Protein AF-A0A3D5H902-F1 (afdb_monomer)

Foldseek 3Di:
DEEEAEEAAPQFDDPRLLVVLVVQVVCVVPYHYAYEYAPDPDDPVPDPDDDRGDDDDPSRDDDYHHQDHNPDPVSVVVVVVVVVVD

Structure (mmCIF, N/CA/C/O backbone):
data_AF-A0A3D5H902-F1
#
_entry.id   AF-A0A3D5H902-F1
#
loop_
_atom_site.group_PDB
_atom_site.id
_atom_site.type_symbol
_atom_site.label_atom_id
_atom_site.label_alt_id
_atom_site.label_comp_id
_atom_site.label_asym_id
_atom_site.label_entity_id
_atom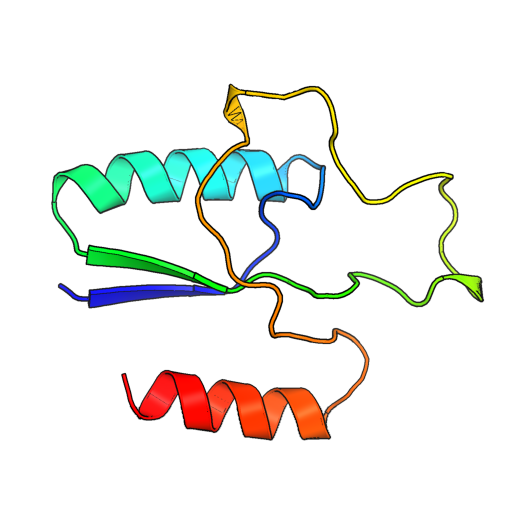_site.label_seq_id
_atom_site.pdbx_PDB_ins_code
_atom_site.Cartn_x
_atom_site.Cartn_y
_atom_site.Cartn_z
_atom_site.occupancy
_atom_site.B_iso_or_equiv
_atom_site.auth_seq_id
_atom_site.auth_comp_id
_atom_site.auth_asym_id
_atom_site.auth_atom_id
_atom_site.pdbx_PDB_model_num
ATOM 1 N N . MET A 1 1 ? -12.860 3.527 14.777 1.00 94.31 1 MET A N 1
ATOM 2 C CA . MET A 1 1 ? -13.234 2.939 13.470 1.00 94.31 1 MET A CA 1
ATOM 3 C C . MET A 1 1 ? -12.085 2.072 12.979 1.00 94.31 1 MET A C 1
ATOM 5 O O . MET A 1 1 ? -10.950 2.344 13.365 1.00 94.31 1 MET A O 1
ATOM 9 N N . ASN A 1 2 ? -12.381 1.066 12.157 1.00 95.81 2 ASN A N 1
ATOM 10 C CA . ASN A 1 2 ? -11.375 0.280 11.443 1.00 95.81 2 ASN A CA 1
ATOM 11 C C . ASN A 1 2 ? -11.241 0.850 10.029 1.00 95.81 2 ASN A C 1
ATOM 13 O O . ASN A 1 2 ? -12.241 0.968 9.323 1.00 95.81 2 ASN A O 1
ATOM 17 N N . ILE A 1 3 ? -10.030 1.249 9.646 1.00 97.44 3 ILE A N 1
ATOM 18 C CA . ILE A 1 3 ? -9.744 1.899 8.365 1.00 97.44 3 ILE A CA 1
ATOM 19 C C . ILE A 1 3 ? -8.690 1.077 7.629 1.00 97.44 3 ILE A C 1
ATOM 21 O O . ILE A 1 3 ? -7.612 0.809 8.157 1.00 97.44 3 ILE A O 1
ATOM 25 N N . ILE A 1 4 ? -8.987 0.712 6.385 1.00 97.31 4 ILE A N 1
ATOM 26 C CA . ILE A 1 4 ? -8.023 0.082 5.485 1.00 97.31 4 ILE A CA 1
ATOM 27 C C . ILE A 1 4 ? -7.691 1.085 4.387 1.00 97.31 4 ILE A C 1
ATOM 29 O O . ILE A 1 4 ? -8.542 1.440 3.574 1.00 97.31 4 ILE A O 1
ATOM 33 N N . MET A 1 5 ? -6.444 1.545 4.372 1.00 97.38 5 MET A N 1
ATOM 34 C CA . MET A 1 5 ? -5.904 2.387 3.313 1.00 97.38 5 MET A CA 1
ATOM 35 C C . MET A 1 5 ? -5.331 1.494 2.215 1.00 97.38 5 MET A C 1
ATOM 37 O O . MET A 1 5 ? -4.479 0.648 2.488 1.00 97.38 5 MET A O 1
ATOM 41 N N . VAL A 1 6 ? -5.771 1.696 0.974 1.00 96.50 6 VAL A N 1
ATOM 42 C CA . VAL A 1 6 ? -5.215 1.014 -0.201 1.00 96.50 6 VAL A CA 1
ATOM 43 C C . VAL A 1 6 ? -4.468 2.041 -1.041 1.00 96.50 6 VAL A C 1
ATOM 45 O O . VAL A 1 6 ? -5.075 2.965 -1.575 1.00 96.50 6 VAL A O 1
ATOM 48 N N . GLY A 1 7 ? -3.148 1.903 -1.144 1.00 94.81 7 GLY A N 1
ATOM 49 C CA . GLY A 1 7 ? -2.328 2.856 -1.888 1.00 94.81 7 GLY A CA 1
ATOM 50 C C . GLY A 1 7 ? -0.833 2.641 -1.703 1.00 94.81 7 GLY A C 1
ATOM 51 O O . GLY A 1 7 ? -0.397 1.790 -0.930 1.00 94.81 7 GLY A O 1
ATOM 52 N N . THR A 1 8 ? -0.032 3.422 -2.430 1.00 94.50 8 THR A N 1
ATOM 53 C CA . THR A 1 8 ? 1.430 3.325 -2.372 1.00 94.50 8 THR A CA 1
ATOM 54 C C . THR A 1 8 ? 1.922 3.657 -0.969 1.00 94.50 8 THR A C 1
ATOM 56 O O . THR A 1 8 ? 1.584 4.703 -0.421 1.00 94.50 8 THR A O 1
ATOM 59 N N . ALA A 1 9 ? 2.728 2.772 -0.397 1.00 94.94 9 ALA A N 1
ATOM 60 C CA . ALA A 1 9 ? 3.363 2.931 0.906 1.00 94.94 9 ALA A CA 1
ATOM 61 C C . ALA A 1 9 ? 4.676 2.144 0.958 1.00 94.94 9 ALA A C 1
ATOM 63 O O . ALA A 1 9 ? 4.921 1.293 0.094 1.00 94.94 9 ALA A O 1
ATOM 64 N N . PHE A 1 10 ? 5.485 2.403 1.991 1.00 91.69 10 PHE A N 1
ATOM 65 C CA . PHE A 1 10 ? 6.743 1.698 2.242 1.00 91.69 10 PHE A CA 1
ATOM 66 C C . PHE A 1 10 ? 6.570 0.174 2.092 1.00 91.69 10 PHE A C 1
ATOM 68 O O . PHE A 1 10 ? 5.596 -0.361 2.620 1.00 91.69 10 PHE A O 1
ATOM 75 N N . PRO A 1 11 ? 7.470 -0.537 1.386 1.00 90.31 11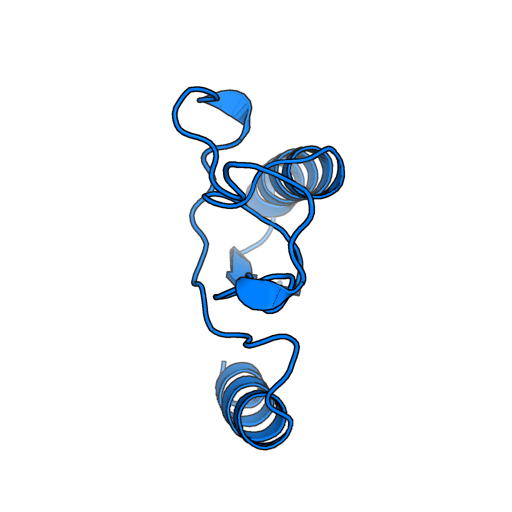 PRO A N 1
ATOM 76 C CA . PRO A 1 11 ? 8.782 -0.086 0.917 1.00 90.31 11 PRO A CA 1
ATOM 77 C C . PRO A 1 11 ? 8.765 0.729 -0.378 1.00 90.31 11 PRO A C 1
ATOM 79 O O . PRO A 1 11 ? 9.825 1.152 -0.815 1.00 90.31 11 PRO A O 1
ATOM 82 N N . LEU A 1 12 ? 7.617 0.970 -1.012 1.00 89.69 12 LEU A N 1
ATOM 83 C CA . LEU A 1 12 ? 7.569 1.763 -2.241 1.00 89.69 12 LEU A CA 1
ATOM 84 C C . LEU A 1 12 ? 7.861 3.242 -1.958 1.00 89.69 12 LEU A C 1
ATOM 86 O O . LEU A 1 12 ? 7.360 3.804 -0.983 1.00 89.69 12 LEU A O 1
ATOM 90 N N . ARG A 1 13 ? 8.655 3.870 -2.830 1.00 85.12 13 ARG A N 1
ATOM 91 C CA . ARG A 1 13 ? 9.041 5.286 -2.722 1.00 85.12 13 ARG A CA 1
ATOM 92 C C . ARG A 1 13 ? 8.112 6.222 -3.501 1.00 85.12 13 ARG A C 1
ATOM 94 O O . ARG A 1 13 ? 7.359 5.786 -4.371 1.00 85.12 13 ARG A O 1
ATOM 101 N N . GLY A 1 14 ? 8.226 7.522 -3.225 1.00 86.50 14 GLY A N 1
ATOM 102 C CA . GLY A 1 14 ? 7.546 8.602 -3.951 1.00 86.50 14 GLY A CA 1
ATOM 103 C C . GLY A 1 14 ? 6.648 9.470 -3.065 1.00 86.50 14 GLY A C 1
ATOM 104 O O . GLY A 1 14 ? 6.365 9.126 -1.919 1.00 86.50 14 GLY A O 1
ATOM 105 N N . GLY A 1 15 ? 6.175 10.598 -3.608 1.00 89.88 15 GLY A N 1
ATOM 106 C CA . GLY A 1 15 ? 5.359 11.567 -2.861 1.00 89.88 15 GLY A CA 1
ATOM 107 C C . GLY A 1 15 ? 4.068 10.969 -2.293 1.00 89.88 15 GLY A C 1
ATOM 108 O O . GLY A 1 15 ? 3.725 11.226 -1.146 1.00 89.88 15 GLY A O 1
ATOM 109 N N . ILE A 1 16 ? 3.402 10.081 -3.038 1.00 92.88 16 ILE A N 1
ATOM 110 C CA . ILE A 1 16 ? 2.183 9.399 -2.568 1.00 92.88 16 ILE A CA 1
ATOM 111 C C . ILE A 1 16 ? 2.473 8.526 -1.339 1.00 92.88 16 ILE A C 1
ATOM 113 O O . ILE A 1 16 ? 1.709 8.554 -0.377 1.00 92.88 16 ILE A O 1
ATOM 117 N N . ALA A 1 17 ? 3.595 7.797 -1.335 1.00 92.62 17 ALA A N 1
ATOM 118 C CA . ALA A 1 17 ? 4.007 7.009 -0.174 1.00 92.62 17 ALA A CA 1
ATOM 119 C C . ALA A 1 17 ? 4.252 7.896 1.053 1.00 92.62 17 ALA A C 1
ATOM 121 O O . ALA A 1 17 ? 3.912 7.507 2.169 1.00 92.62 17 ALA A O 1
ATOM 122 N N . HIS A 1 18 ? 4.779 9.105 0.837 1.00 92.38 18 HIS A N 1
ATOM 123 C CA . HIS A 1 18 ? 4.967 10.098 1.889 1.00 92.38 18 HIS A CA 1
ATOM 124 C C . HIS A 1 18 ? 3.644 10.582 2.476 1.00 92.38 18 HIS A C 1
ATOM 126 O O . HIS A 1 18 ? 3.443 10.497 3.687 1.00 92.38 18 HIS A O 1
ATOM 132 N N . TYR A 1 19 ? 2.712 11.023 1.632 1.00 94.81 19 TYR A N 1
ATOM 133 C CA . TYR A 1 19 ? 1.406 11.483 2.100 1.00 94.81 19 TYR A CA 1
ATOM 134 C C . TYR A 1 19 ? 0.613 10.372 2.793 1.00 94.81 19 TYR A C 1
ATOM 136 O O . TYR A 1 19 ? 0.028 10.612 3.847 1.00 94.81 19 TYR A O 1
ATOM 144 N N . ASN A 1 20 ? 0.656 9.143 2.273 1.00 96.12 20 ASN A N 1
ATOM 145 C CA . ASN A 1 20 ? -0.001 8.003 2.912 1.00 96.12 20 ASN A CA 1
ATOM 146 C C . ASN A 1 20 ? 0.616 7.657 4.271 1.00 96.12 20 ASN A C 1
ATOM 148 O O . ASN A 1 20 ? -0.120 7.308 5.191 1.00 96.12 20 ASN A O 1
ATOM 152 N N . ALA A 1 21 ? 1.937 7.784 4.430 1.00 95.44 21 ALA A N 1
ATOM 153 C CA . ALA A 1 21 ? 2.590 7.584 5.721 1.00 95.44 21 ALA A CA 1
ATOM 154 C C . ALA A 1 21 ? 2.161 8.643 6.752 1.00 95.44 21 ALA A C 1
ATOM 156 O O . ALA A 1 21 ? 1.860 8.297 7.896 1.00 95.44 21 ALA A O 1
ATOM 157 N N . LEU A 1 22 ? 2.079 9.917 6.348 1.00 95.62 22 LEU A N 1
ATOM 158 C CA . LEU A 1 22 ? 1.584 10.998 7.208 1.00 95.62 22 LEU A CA 1
ATOM 159 C C . LEU A 1 22 ? 0.115 10.782 7.594 1.00 95.62 22 LEU A C 1
ATOM 161 O O . LEU A 1 22 ? -0.224 10.828 8.775 1.00 95.62 22 LEU A O 1
ATOM 165 N N . LEU A 1 23 ? -0.740 10.470 6.618 1.00 97.12 23 LEU A N 1
ATOM 166 C CA . LEU A 1 23 ? -2.160 10.217 6.851 1.00 97.12 23 LEU A CA 1
ATOM 167 C C . LEU A 1 23 ? -2.379 9.011 7.772 1.00 97.12 23 LEU A C 1
ATOM 169 O O . LEU A 1 23 ? -3.175 9.091 8.706 1.00 97.12 23 LEU A O 1
ATOM 173 N N . TYR A 1 24 ? -1.638 7.922 7.559 1.00 97.38 24 TYR A N 1
ATOM 174 C CA . TYR A 1 24 ? -1.659 6.762 8.446 1.00 97.38 24 TYR A CA 1
ATOM 175 C C . TYR A 1 24 ? -1.331 7.153 9.886 1.00 97.38 24 TYR A C 1
ATOM 177 O O . TYR A 1 24 ? -2.058 6.768 10.799 1.00 97.38 24 TYR A O 1
ATOM 185 N N . ARG A 1 25 ? -0.259 7.928 10.099 1.00 96.12 25 ARG A N 1
ATOM 186 C CA . ARG A 1 25 ? 0.167 8.355 11.440 1.00 96.12 25 ARG A CA 1
ATOM 187 C C . ARG A 1 25 ? -0.901 9.195 12.126 1.00 96.12 25 ARG A C 1
ATOM 189 O O . ARG A 1 25 ? -1.198 8.943 13.289 1.00 96.12 25 ARG A O 1
ATOM 196 N N . GLU A 1 26 ? -1.499 10.145 11.412 1.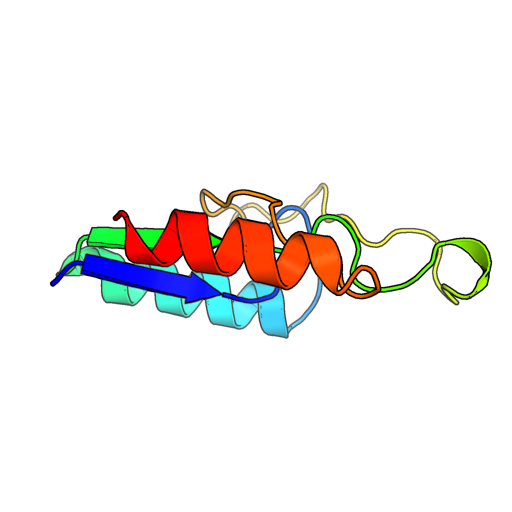00 97.50 26 GLU A N 1
ATOM 197 C CA . GLU A 1 26 ? -2.547 11.001 11.972 1.00 97.50 26 GLU A CA 1
ATOM 198 C C . GLU A 1 26 ? -3.829 10.225 12.292 1.00 97.50 26 GLU A C 1
ATOM 200 O O . GLU A 1 26 ? -4.351 10.336 13.402 1.00 97.50 26 GLU A O 1
ATOM 205 N N . LEU A 1 27 ? -4.307 9.375 11.377 1.00 97.75 27 LEU A N 1
ATOM 206 C CA . LEU A 1 27 ? -5.500 8.556 11.614 1.00 97.75 27 LEU A CA 1
ATOM 207 C C . LEU A 1 27 ? -5.282 7.532 12.737 1.00 97.75 27 LEU A C 1
ATOM 209 O O . LEU A 1 27 ? -6.187 7.299 13.542 1.00 97.75 27 LEU A O 1
ATOM 213 N N . SER A 1 28 ? -4.076 6.966 12.840 1.00 97.50 28 SER A N 1
ATOM 214 C CA . SER A 1 28 ? -3.729 5.971 13.866 1.00 97.50 28 SER A CA 1
ATOM 215 C C . SER A 1 28 ? -3.779 6.525 15.290 1.00 97.50 28 SER A C 1
ATOM 217 O O . SER A 1 28 ? -3.890 5.752 16.236 1.00 97.50 28 SER A O 1
ATOM 219 N N . LYS A 1 29 ? -3.764 7.854 15.474 1.00 97.81 29 LYS A N 1
ATOM 220 C CA . LYS A 1 29 ? -3.947 8.474 16.799 1.00 97.81 29 LYS A CA 1
ATOM 221 C C . LYS A 1 29 ? -5.334 8.213 17.389 1.00 97.81 29 LYS A C 1
ATOM 223 O O . LYS A 1 29 ? -5.514 8.354 18.594 1.00 97.81 29 LYS A O 1
ATOM 228 N N . ARG A 1 30 ? -6.334 7.908 16.552 1.00 98.12 30 ARG A N 1
ATOM 229 C CA . ARG A 1 30 ? -7.745 7.781 16.971 1.00 98.12 30 ARG A CA 1
ATOM 230 C C . ARG A 1 30 ? -8.444 6.539 16.422 1.00 98.12 30 ARG A C 1
ATOM 232 O O . ARG A 1 30 ? -9.567 6.232 16.829 1.00 98.12 30 ARG A O 1
ATOM 239 N N . HIS A 1 31 ? -7.836 5.841 15.470 1.00 98.06 31 HIS A N 1
ATOM 240 C CA . HIS A 1 31 ? -8.455 4.742 14.736 1.00 98.06 31 HIS A CA 1
ATOM 241 C C . HIS A 1 31 ? -7.485 3.572 14.568 1.00 98.06 31 HIS A C 1
ATOM 243 O O . HIS A 1 31 ? -6.272 3.750 14.590 1.00 98.06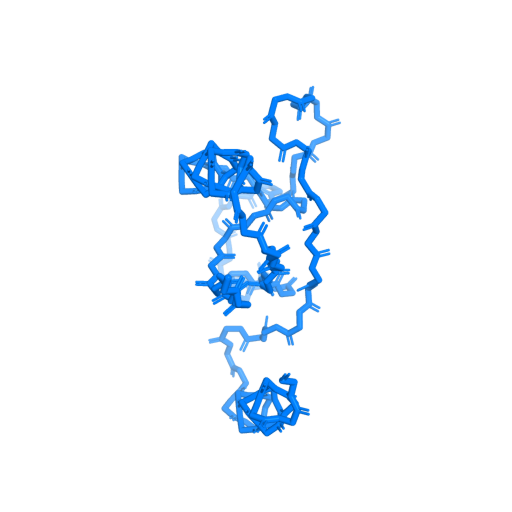 31 HIS A O 1
ATOM 249 N N . SER A 1 32 ? -8.030 2.372 14.366 1.00 97.12 32 SER A N 1
ATOM 250 C CA . SER A 1 32 ? -7.234 1.222 13.939 1.00 97.12 32 SER A CA 1
ATOM 251 C C . SER A 1 32 ? -7.055 1.317 12.431 1.00 97.12 32 SER A C 1
ATOM 253 O O . SER A 1 32 ? -8.040 1.260 11.689 1.00 97.12 32 SER A O 1
ATOM 255 N N . VAL A 1 33 ? -5.820 1.524 11.980 1.00 97.81 33 VAL A N 1
ATOM 256 C CA . VAL A 1 33 ? -5.508 1.746 10.567 1.00 97.81 33 VAL A CA 1
ATOM 257 C C . VAL A 1 33 ? -4.581 0.647 10.075 1.00 97.81 33 VAL A C 1
ATOM 259 O O . VAL A 1 33 ? -3.613 0.283 10.738 1.00 97.81 33 VAL A O 1
ATOM 262 N N . GLN A 1 34 ? -4.867 0.116 8.893 1.00 97.00 34 GLN A N 1
ATOM 263 C CA . GLN A 1 34 ? -3.991 -0.812 8.187 1.00 97.00 34 GLN A CA 1
ATOM 264 C C . GLN A 1 34 ? -3.725 -0.288 6.784 1.00 97.00 34 GLN A C 1
ATOM 266 O O . GLN A 1 34 ? -4.625 0.245 6.137 1.00 97.00 34 GLN A O 1
ATOM 271 N N . ILE A 1 35 ? -2.500 -0.477 6.297 1.00 97.44 35 ILE A N 1
ATOM 272 C CA . ILE A 1 35 ? -2.143 -0.133 4.923 1.00 97.44 35 ILE A CA 1
ATOM 273 C C . ILE A 1 35 ? -1.965 -1.408 4.107 1.00 97.44 35 ILE A C 1
ATOM 275 O O . ILE A 1 35 ? -1.180 -2.294 4.457 1.00 97.44 35 ILE A O 1
ATOM 279 N N . ILE A 1 36 ? -2.661 -1.468 2.978 1.00 97.12 36 ILE A N 1
ATOM 280 C CA . ILE A 1 36 ? -2.425 -2.429 1.910 1.00 97.12 36 ILE A CA 1
ATOM 281 C C . ILE A 1 36 ? -1.772 -1.675 0.752 1.00 97.12 36 ILE A C 1
ATOM 283 O O . ILE A 1 36 ? -2.324 -0.710 0.229 1.00 97.12 36 ILE A O 1
ATOM 287 N N . THR A 1 37 ? -0.586 -2.127 0.359 1.00 96.19 37 THR A N 1
ATOM 288 C CA . THR A 1 37 ? 0.215 -1.522 -0.710 1.00 96.19 37 THR A CA 1
ATOM 289 C C . THR A 1 37 ? 0.396 -2.490 -1.876 1.00 96.19 37 THR A C 1
ATOM 291 O O . THR A 1 37 ? -0.069 -3.640 -1.859 1.00 96.19 37 THR A O 1
ATOM 294 N N . PHE A 1 38 ? 1.092 -2.018 -2.903 1.00 95.19 38 PHE A N 1
ATOM 295 C CA . PHE A 1 38 ? 1.366 -2.780 -4.106 1.00 95.19 38 PHE A CA 1
ATOM 296 C C . PHE A 1 38 ? 2.580 -3.707 -3.940 1.00 95.19 38 PHE A C 1
ATOM 298 O O . PHE A 1 38 ? 3.565 -3.375 -3.280 1.00 95.19 38 PHE A O 1
ATOM 305 N N . LYS A 1 39 ? 2.523 -4.874 -4.584 1.00 91.81 39 LYS A N 1
ATOM 306 C CA . LYS A 1 39 ? 3.674 -5.757 -4.832 1.00 91.81 39 LYS A CA 1
ATOM 307 C C . LYS A 1 39 ? 4.613 -5.150 -5.876 1.00 91.81 39 LYS A C 1
ATOM 309 O O . LYS A 1 39 ? 5.827 -5.260 -5.764 1.00 91.81 39 LYS A O 1
ATOM 314 N N . ARG A 1 40 ? 4.023 -4.505 -6.885 1.00 87.62 40 ARG A N 1
ATOM 315 C CA . ARG A 1 40 ? 4.674 -3.743 -7.955 1.00 87.62 40 ARG A CA 1
ATOM 316 C C . ARG A 1 40 ? 3.719 -2.649 -8.418 1.00 87.62 40 ARG A C 1
ATOM 318 O O . ARG A 1 40 ? 2.520 -2.904 -8.490 1.00 87.62 40 ARG A O 1
ATOM 325 N N . GLN A 1 41 ? 4.231 -1.458 -8.721 1.00 84.69 41 GLN A N 1
ATOM 326 C CA . GLN A 1 41 ? 3.409 -0.394 -9.319 1.00 84.69 41 GLN A CA 1
ATOM 327 C C . GLN A 1 41 ? 3.330 -0.568 -10.834 1.00 84.69 41 GLN A C 1
ATOM 329 O O . GLN A 1 41 ? 2.292 -0.317 -11.441 1.00 84.69 41 GLN A O 1
ATOM 334 N N . TYR A 1 42 ? 4.409 -1.070 -11.430 1.00 85.31 42 TYR A N 1
ATOM 335 C CA . TYR A 1 42 ? 4.533 -1.227 -12.867 1.00 85.31 42 TYR A CA 1
ATOM 336 C C . TYR A 1 42 ? 5.339 -2.488 -13.212 1.00 85.31 42 TYR A C 1
ATOM 338 O O . TYR A 1 42 ? 6.230 -2.857 -12.433 1.00 85.31 42 TYR A O 1
ATOM 346 N N . PRO A 1 43 ? 5.056 -3.167 -14.342 1.00 84.06 43 PRO A N 1
ATOM 347 C CA . PRO A 1 43 ? 5.886 -4.265 -14.830 1.00 84.06 43 PRO A CA 1
ATOM 348 C C . PRO A 1 43 ? 7.352 -3.842 -14.948 1.00 84.06 43 PRO A C 1
ATOM 350 O O . PRO A 1 43 ? 7.649 -2.766 -15.460 1.00 84.06 43 PRO A O 1
ATOM 353 N N . SER A 1 44 ? 8.275 -4.694 -14.498 1.00 79.31 44 SER A N 1
ATOM 354 C CA . SER A 1 44 ? 9.711 -4.380 -14.464 1.00 79.31 44 SER A CA 1
ATOM 355 C C . SER A 1 44 ? 10.288 -4.064 -15.844 1.00 79.31 44 SER A C 1
ATOM 357 O O . SER A 1 44 ? 11.103 -3.158 -15.955 1.00 79.31 44 SER A O 1
ATOM 359 N N . ILE A 1 45 ? 9.822 -4.757 -16.888 1.00 80.38 45 ILE A N 1
ATOM 360 C CA . ILE A 1 45 ? 10.264 -4.578 -18.284 1.00 80.38 45 ILE A CA 1
ATOM 361 C C . ILE A 1 45 ? 9.996 -3.157 -18.790 1.00 80.38 45 ILE A C 1
ATOM 363 O O . ILE A 1 45 ? 10.752 -2.630 -19.597 1.00 80.38 45 ILE A O 1
ATOM 367 N N . LEU A 1 46 ? 8.917 -2.537 -18.316 1.00 81.31 46 LEU A N 1
ATOM 368 C CA . LEU A 1 46 ? 8.486 -1.222 -18.773 1.00 81.31 46 LEU A CA 1
ATOM 369 C C . LEU A 1 46 ? 8.883 -0.115 -17.780 1.00 81.31 46 LEU A C 1
ATOM 371 O O . LEU A 1 46 ? 8.597 1.055 -18.015 1.00 81.31 46 LEU A O 1
ATOM 375 N N . PHE A 1 47 ? 9.510 -0.455 -16.647 1.00 78.25 47 PHE A N 1
ATOM 376 C CA . PHE A 1 47 ? 9.813 0.525 -15.611 1.00 78.25 47 PHE A CA 1
ATOM 377 C C . PHE A 1 47 ? 11.025 1.387 -16.015 1.00 78.25 47 PHE A C 1
ATOM 379 O O . PHE A 1 47 ? 12.126 0.857 -16.142 1.00 78.25 47 PHE A O 1
ATOM 386 N N . PRO A 1 48 ? 10.868 2.717 -16.170 1.00 72.25 48 PRO A N 1
ATOM 387 C CA . PRO A 1 48 ? 11.931 3.586 -16.686 1.00 72.25 48 PRO A CA 1
ATOM 388 C C . PRO A 1 48 ? 13.045 3.876 -15.663 1.00 72.25 48 PRO A C 1
ATOM 390 O O . PRO A 1 48 ? 14.048 4.500 -15.998 1.00 72.25 48 PRO A O 1
ATOM 393 N N . GLY A 1 49 ? 12.867 3.481 -14.396 1.00 72.88 49 GLY A N 1
ATOM 394 C CA . GLY A 1 49 ? 13.795 3.768 -13.301 1.00 72.88 49 GLY A CA 1
ATOM 395 C C . GLY A 1 49 ? 14.602 2.553 -12.835 1.00 72.88 49 GLY A C 1
ATOM 396 O O . GLY A 1 49 ? 14.287 1.411 -13.142 1.00 72.88 49 GLY A O 1
ATOM 397 N N . LYS A 1 50 ? 15.628 2.791 -12.009 1.00 68.69 50 LYS A N 1
ATOM 398 C CA . LYS A 1 50 ? 16.477 1.715 -11.459 1.00 68.69 50 LYS A CA 1
ATOM 399 C C . LYS A 1 50 ? 15.813 0.931 -10.318 1.00 68.69 50 LYS A C 1
ATOM 401 O O . LYS A 1 50 ? 15.949 -0.283 -10.253 1.00 68.69 50 LYS A O 1
ATOM 406 N N . THR A 1 51 ? 15.102 1.610 -9.411 1.00 75.81 51 THR A N 1
ATOM 407 C CA . THR A 1 51 ? 14.450 0.981 -8.246 1.00 75.81 51 THR A CA 1
ATOM 408 C C . THR A 1 51 ? 13.106 1.638 -7.913 1.00 75.81 51 THR A C 1
ATOM 410 O O . THR A 1 51 ? 12.908 2.840 -8.119 1.00 75.81 51 THR A O 1
ATOM 413 N N . GLN A 1 52 ? 12.167 0.845 -7.393 1.00 73.81 52 GLN A N 1
ATOM 414 C CA . GLN A 1 52 ? 10.863 1.308 -6.884 1.00 73.81 52 GLN A CA 1
ATOM 415 C C . GLN A 1 52 ? 10.823 1.371 -5.348 1.00 73.81 52 GLN A C 1
ATOM 417 O O . GLN A 1 52 ? 9.892 1.947 -4.784 1.00 73.81 52 GLN A O 1
ATOM 422 N N . SER A 1 53 ? 11.830 0.801 -4.684 1.00 77.06 53 SER A N 1
ATOM 423 C CA . SER A 1 53 ? 11.894 0.672 -3.230 1.00 77.06 53 SER A CA 1
ATOM 424 C C . SER A 1 53 ? 12.712 1.790 -2.586 1.00 77.06 53 SER A C 1
ATOM 426 O O . SER A 1 53 ? 13.704 2.249 -3.152 1.00 77.06 53 SER A O 1
ATOM 428 N N . GLU A 1 54 ? 12.300 2.196 -1.393 1.00 74.56 54 GLU A N 1
ATOM 429 C CA . GLU A 1 54 ? 13.010 3.095 -0.493 1.00 74.56 54 GLU A CA 1
ATOM 430 C C . GLU A 1 54 ? 13.827 2.286 0.522 1.00 74.56 54 GLU A C 1
ATOM 432 O O . GLU A 1 54 ? 13.296 1.395 1.186 1.00 74.56 54 GLU A O 1
ATOM 437 N N . THR A 1 55 ? 15.105 2.622 0.683 1.00 69.81 55 THR A N 1
ATOM 438 C CA . THR A 1 55 ? 16.008 2.000 1.670 1.00 69.81 55 THR A CA 1
ATOM 439 C C . THR A 1 55 ? 16.315 2.917 2.854 1.00 69.81 55 THR A C 1
ATOM 441 O O . THR A 1 55 ? 16.653 2.429 3.933 1.00 69.81 55 THR A O 1
ATOM 444 N N . SER A 1 56 ? 16.148 4.231 2.688 1.00 63.59 56 SER A N 1
ATOM 445 C CA . SER A 1 56 ? 16.792 5.267 3.511 1.00 63.59 56 SER A CA 1
ATOM 446 C C . SER A 1 56 ? 15.835 6.138 4.338 1.00 63.59 56 SER A C 1
ATOM 448 O O . SER A 1 56 ? 16.274 6.792 5.277 1.00 63.59 56 SER A O 1
ATOM 450 N N . GLY A 1 57 ? 14.534 6.168 4.036 1.00 65.25 57 GLY A N 1
ATOM 451 C CA . GLY A 1 57 ? 13.599 7.102 4.682 1.00 65.25 57 GLY A CA 1
ATOM 452 C C . GLY A 1 57 ? 12.884 6.554 5.924 1.00 65.25 57 GLY A C 1
ATOM 453 O O . GLY A 1 57 ? 11.830 5.935 5.785 1.00 65.25 57 GLY A O 1
ATOM 454 N N . GLU A 1 58 ? 13.364 6.846 7.140 1.00 65.62 58 GLU A N 1
ATOM 455 C CA . GLU A 1 58 ? 12.645 6.520 8.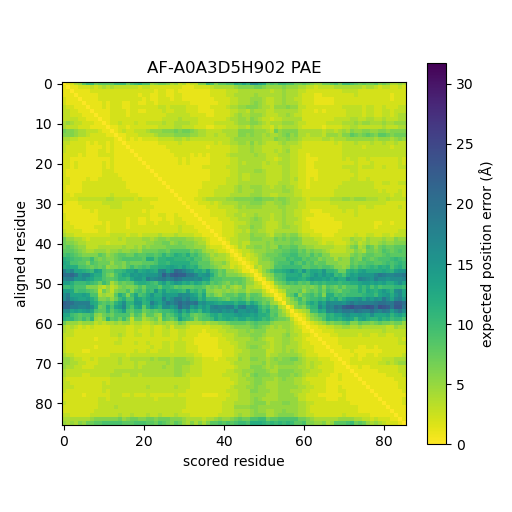395 1.00 65.62 58 GLU A CA 1
ATOM 456 C C . GLU A 1 58 ? 11.249 7.157 8.474 1.00 65.62 58 GLU A C 1
ATOM 458 O O . GLU A 1 58 ? 10.293 6.533 8.937 1.00 65.62 58 GLU A O 1
ATOM 463 N N . LEU A 1 59 ? 11.091 8.379 7.956 1.00 66.81 59 LEU A N 1
ATOM 464 C CA . LEU A 1 59 ? 9.805 9.084 7.936 1.00 66.81 59 LEU A CA 1
ATOM 465 C C . LEU A 1 59 ? 8.731 8.363 7.104 1.00 66.81 59 LEU A C 1
ATOM 467 O O . LEU A 1 59 ? 7.544 8.560 7.349 1.00 66.81 59 LEU A O 1
ATOM 471 N N . LEU A 1 60 ? 9.139 7.508 6.165 1.00 76.94 60 LEU A N 1
ATOM 472 C CA . LEU A 1 60 ? 8.242 6.733 5.309 1.00 76.94 60 LEU A CA 1
ATOM 473 C C . LEU A 1 60 ? 7.898 5.364 5.890 1.00 76.94 60 LEU A C 1
ATOM 475 O O . LEU A 1 60 ? 6.949 4.736 5.424 1.00 76.94 60 LEU A O 1
ATOM 479 N N . ARG A 1 61 ? 8.647 4.882 6.889 1.00 85.75 61 ARG A N 1
ATOM 480 C CA . ARG A 1 61 ? 8.430 3.553 7.463 1.00 85.75 61 ARG A CA 1
ATOM 481 C C . ARG A 1 61 ? 7.121 3.545 8.247 1.00 85.75 61 ARG A C 1
ATOM 483 O O . ARG A 1 61 ? 7.026 4.054 9.363 1.00 85.75 61 ARG A O 1
ATOM 490 N N . VAL A 1 62 ? 6.110 2.960 7.621 1.00 90.75 62 VAL A N 1
ATOM 491 C CA . VAL A 1 62 ? 4.813 2.622 8.204 1.00 90.75 62 VAL A CA 1
ATOM 492 C C . VAL A 1 62 ? 4.521 1.153 7.902 1.00 90.75 62 VAL A C 1
ATOM 494 O O . VAL A 1 62 ? 4.900 0.672 6.829 1.00 90.75 62 VAL A O 1
ATOM 497 N N . PRO A 1 63 ? 3.890 0.413 8.829 1.00 92.31 63 PRO A N 1
ATOM 498 C CA . PRO A 1 63 ? 3.557 -0.982 8.589 1.00 92.31 63 PRO A CA 1
ATOM 499 C C . PRO A 1 63 ? 2.557 -1.074 7.434 1.00 92.31 63 PRO A C 1
ATOM 501 O O . PRO A 1 63 ? 1.467 -0.504 7.480 1.00 92.31 63 PRO A O 1
ATOM 504 N N . SER A 1 64 ? 2.935 -1.800 6.387 1.00 93.88 64 SER A N 1
ATOM 505 C CA . SER A 1 64 ? 2.084 -2.034 5.226 1.00 93.88 64 SER A CA 1
ATOM 506 C C . SER A 1 64 ? 2.189 -3.489 4.767 1.00 93.88 64 SER A C 1
ATOM 508 O O . SER A 1 64 ? 3.177 -4.177 5.039 1.00 93.88 64 SER A O 1
ATOM 510 N N . ARG A 1 65 ? 1.152 -3.980 4.081 1.00 95.69 65 ARG A N 1
ATOM 511 C CA . ARG A 1 65 ? 1.136 -5.319 3.475 1.00 95.69 65 ARG A CA 1
ATOM 512 C C . ARG A 1 65 ? 1.068 -5.204 1.958 1.00 95.69 65 ARG A C 1
ATOM 514 O O . ARG A 1 65 ? 0.086 -4.697 1.420 1.00 95.69 65 ARG A O 1
ATOM 521 N N . SER A 1 66 ? 2.081 -5.708 1.259 1.00 95.31 66 SER A N 1
ATOM 522 C CA . SER A 1 66 ? 2.120 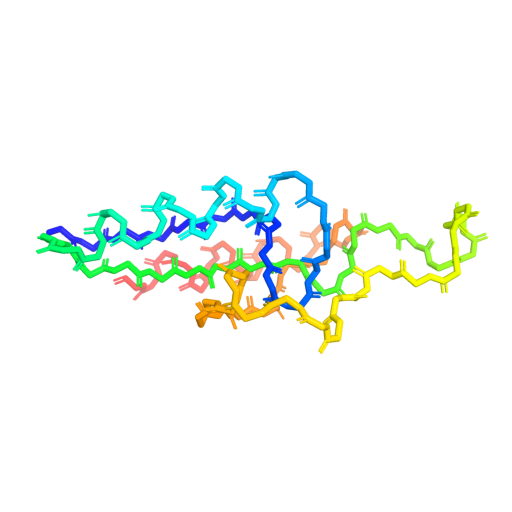-5.748 -0.209 1.00 95.31 66 SER A CA 1
ATOM 523 C C . SER A 1 66 ? 1.226 -6.863 -0.761 1.00 95.31 66 SER A C 1
ATOM 525 O O . SER A 1 66 ? 1.683 -7.984 -0.989 1.00 95.31 66 SER A O 1
ATOM 527 N N . LEU A 1 67 ? -0.061 -6.574 -0.972 1.00 96.25 67 LEU A N 1
ATOM 528 C CA . LEU A 1 67 ? -1.043 -7.570 -1.430 1.00 96.25 67 LEU A CA 1
ATOM 529 C C . LEU A 1 67 ? -1.513 -7.342 -2.869 1.00 96.25 67 LEU A C 1
ATOM 531 O O . LEU A 1 67 ? -1.769 -8.325 -3.570 1.00 96.25 67 LEU A O 1
ATOM 535 N N . VAL A 1 68 ? -1.588 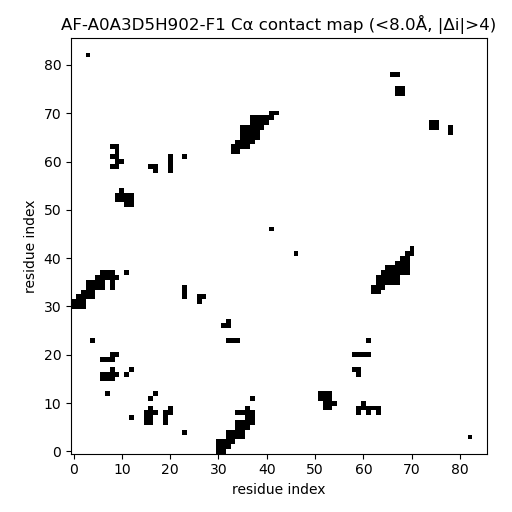-6.081 -3.310 1.00 96.75 68 VAL A N 1
ATOM 536 C CA . VAL A 1 68 ? -2.152 -5.709 -4.616 1.00 96.75 68 VAL A CA 1
ATOM 537 C C . VAL A 1 68 ? -1.093 -5.808 -5.709 1.00 96.75 68 VAL A C 1
ATOM 539 O O . VAL A 1 68 ? -0.011 -5.242 -5.602 1.00 96.75 68 VAL A O 1
ATOM 542 N N . ASP A 1 69 ? -1.397 -6.505 -6.789 1.00 94.94 69 ASP A N 1
ATOM 543 C CA . ASP A 1 69 ? -0.599 -6.529 -8.011 1.00 94.94 69 ASP A CA 1
ATOM 544 C C . ASP A 1 69 ? -1.283 -5.650 -9.063 1.00 94.94 69 ASP A C 1
ATOM 546 O O . ASP A 1 69 ? -2.392 -5.962 -9.490 1.00 94.94 69 ASP A O 1
ATOM 550 N N . SER A 1 70 ? -0.645 -4.549 -9.474 1.00 92.06 70 SER A N 1
ATOM 551 C CA . SER A 1 70 ? -1.264 -3.523 -10.328 1.00 92.06 70 SER A CA 1
ATOM 552 C C . SER A 1 70 ? -1.667 -4.004 -11.724 1.00 92.06 70 SER A C 1
ATOM 554 O O . SER A 1 70 ? -2.413 -3.303 -12.400 1.00 92.06 70 SER A O 1
ATOM 556 N N . VAL A 1 71 ? -1.215 -5.185 -12.157 1.00 92.94 71 VAL A N 1
ATOM 557 C CA . VAL A 1 71 ? -1.494 -5.726 -13.500 1.00 92.94 71 VAL A CA 1
ATOM 558 C C . VAL A 1 71 ? -2.213 -7.076 -13.484 1.00 92.94 71 VAL A C 1
ATOM 560 O O . VAL A 1 71 ? -2.352 -7.704 -14.529 1.00 92.94 71 VAL A O 1
ATOM 563 N N . ASN A 1 72 ? -2.672 -7.547 -12.320 1.00 94.75 72 ASN A N 1
ATOM 564 C CA . ASN A 1 72 ? -3.348 -8.840 -12.191 1.00 94.75 72 ASN A CA 1
ATOM 565 C C . ASN A 1 72 ? -4.794 -8.681 -11.671 1.00 94.75 72 ASN A C 1
ATOM 567 O O . ASN A 1 72 ? -5.004 -8.649 -10.456 1.00 94.75 72 ASN A O 1
ATOM 571 N N . PRO A 1 73 ? -5.809 -8.673 -12.557 1.00 94.81 73 PRO A N 1
ATOM 572 C CA . PRO A 1 73 ? -7.213 -8.533 -12.162 1.00 94.81 73 PRO A CA 1
ATOM 573 C C . PRO A 1 73 ? -7.724 -9.626 -11.210 1.00 94.81 73 PRO A C 1
ATOM 575 O O . PRO A 1 73 ? -8.542 -9.354 -10.331 1.00 94.81 73 PRO A O 1
ATOM 578 N N . LEU A 1 74 ? -7.220 -10.863 -11.325 1.00 97.56 74 LEU A N 1
ATOM 579 C CA . LEU A 1 74 ? -7.603 -11.956 -10.421 1.00 97.56 74 LEU A CA 1
ATOM 580 C C . LEU A 1 74 ? -7.104 -11.701 -8.993 1.00 97.56 74 LEU A C 1
ATOM 582 O O . LEU A 1 74 ? -7.809 -11.990 -8.022 1.00 97.56 74 LEU A O 1
ATOM 586 N N . ASN A 1 75 ? -5.912 -11.111 -8.855 1.00 96.88 75 ASN A N 1
ATOM 587 C CA . ASN A 1 75 ? -5.400 -10.680 -7.558 1.00 96.88 75 ASN A CA 1
ATOM 588 C C . ASN A 1 75 ? -6.298 -9.603 -6.932 1.00 96.88 75 ASN A C 1
ATOM 590 O O . ASN A 1 75 ? -6.538 -9.672 -5.730 1.00 96.88 75 ASN A O 1
ATOM 594 N N . TRP A 1 76 ? -6.856 -8.673 -7.712 1.00 95.75 76 TRP A N 1
ATOM 595 C CA . TRP A 1 76 ? -7.745 -7.633 -7.178 1.00 95.75 76 TRP A CA 1
ATOM 596 C C . TRP A 1 76 ? -8.994 -8.231 -6.539 1.00 95.75 76 TRP A C 1
ATOM 598 O O . TRP A 1 76 ? -9.365 -7.847 -5.431 1.00 95.75 76 TRP A O 1
ATOM 608 N N . ILE A 1 77 ? -9.606 -9.223 -7.194 1.00 97.31 77 ILE A N 1
ATOM 609 C CA . ILE A 1 77 ? -10.776 -9.929 -6.657 1.00 97.31 77 ILE A CA 1
ATOM 610 C C . ILE A 1 77 ? -10.408 -10.657 -5.359 1.00 97.31 77 ILE A C 1
ATOM 612 O O . ILE A 1 77 ? -11.151 -10.585 -4.378 1.00 97.31 77 ILE A O 1
ATOM 616 N N . ALA A 1 78 ? -9.266 -11.348 -5.332 1.00 97.25 78 ALA A N 1
ATOM 617 C CA . ALA A 1 78 ? -8.799 -12.056 -4.143 1.00 97.25 78 ALA A CA 1
ATOM 618 C C . ALA A 1 78 ? -8.540 -11.098 -2.967 1.00 97.25 78 ALA A C 1
ATOM 620 O O . ALA A 1 78 ? -9.042 -11.333 -1.868 1.00 97.25 78 ALA A O 1
ATOM 621 N N . VAL A 1 79 ? -7.834 -9.991 -3.212 1.00 97.12 79 VAL A N 1
ATOM 622 C CA . VAL A 1 79 ? -7.533 -8.972 -2.196 1.00 97.12 79 VAL A CA 1
ATOM 623 C C . VAL A 1 79 ? -8.807 -8.273 -1.728 1.00 97.12 79 VAL A C 1
ATOM 625 O O . VAL A 1 79 ? -9.004 -8.118 -0.528 1.00 97.12 79 VAL A O 1
ATOM 628 N N . GLY A 1 80 ? -9.724 -7.926 -2.633 1.00 97.00 80 GLY A N 1
ATOM 629 C CA . GLY A 1 80 ? -11.017 -7.341 -2.270 1.00 97.00 80 GLY A CA 1
ATOM 630 C C . GLY A 1 80 ? -11.851 -8.271 -1.382 1.00 97.00 80 GLY A C 1
ATOM 631 O O . GLY A 1 80 ? -12.450 -7.830 -0.402 1.00 97.00 80 GLY A O 1
ATOM 632 N N . ARG A 1 81 ? -11.839 -9.582 -1.661 1.00 96.94 81 ARG A N 1
ATOM 633 C CA . ARG A 1 81 ? -12.479 -10.589 -0.799 1.00 96.94 81 ARG A CA 1
ATOM 634 C C . ARG A 1 81 ? -11.790 -10.724 0.558 1.00 96.94 81 ARG A C 1
ATOM 636 O O . ARG A 1 81 ? -12.487 -10.981 1.534 1.00 96.94 81 ARG A O 1
ATOM 643 N N . GLU A 1 82 ? -10.467 -10.584 0.628 1.00 95.81 82 GLU A N 1
ATOM 644 C CA . GLU A 1 82 ? -9.728 -10.566 1.898 1.00 95.81 82 GLU A CA 1
ATOM 645 C C . GLU A 1 82 ? -10.082 -9.327 2.727 1.00 95.81 82 GLU A C 1
ATOM 647 O O . GLU A 1 82 ? -10.378 -9.461 3.910 1.00 95.81 82 GLU A O 1
ATOM 652 N N . ILE A 1 83 ? -10.110 -8.143 2.106 1.00 95.31 83 ILE A N 1
ATOM 653 C CA . ILE A 1 83 ? -10.474 -6.875 2.756 1.00 95.31 83 ILE A CA 1
ATOM 654 C C . ILE A 1 83 ? -11.894 -6.947 3.314 1.00 95.31 83 ILE A C 1
ATOM 656 O O . ILE A 1 83 ? -12.103 -6.597 4.465 1.00 95.31 83 ILE A O 1
ATOM 660 N N . ARG A 1 84 ? -12.854 -7.468 2.541 1.00 95.31 84 ARG A N 1
ATOM 661 C CA . ARG A 1 84 ? -14.259 -7.593 2.966 1.00 95.31 84 ARG A CA 1
ATOM 662 C C . ARG A 1 84 ? -14.458 -8.463 4.214 1.00 95.31 84 ARG A C 1
ATOM 664 O O . ARG A 1 84 ? -15.491 -8.360 4.860 1.00 95.31 84 ARG A O 1
ATOM 671 N N . LYS A 1 85 ? -13.530 -9.376 4.507 1.00 92.62 85 LYS A N 1
ATOM 672 C CA . LYS A 1 85 ? -13.613 -10.270 5.674 1.00 92.62 85 LYS A CA 1
ATOM 673 C C . LYS A 1 85 ? -13.074 -9.637 6.964 1.00 92.62 85 LYS A C 1
ATOM 675 O O . LYS A 1 85 ? -13.181 -10.277 8.006 1.00 92.62 85 LYS A O 1
ATOM 680 N N . ARG A 1 86 ? -12.442 -8.466 6.880 1.00 87.94 86 ARG A N 1
ATOM 681 C CA . ARG A 1 86 ? -11.866 -7.728 8.011 1.00 87.94 86 ARG A CA 1
ATOM 682 C C . ARG A 1 86 ? -12.837 -6.663 8.497 1.00 87.94 86 ARG A C 1
ATOM 684 O O . ARG 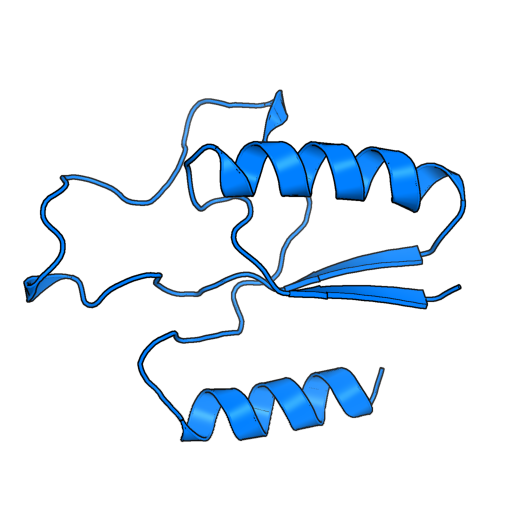A 1 86 ? -12.817 -6.402 9.717 1.00 87.94 86 ARG A O 1
#

Sequence (86 aa):
MNIIMVGTAFPLRGGIAHYNALLYRELSKRHSVQIITFKRQYPSILFPGKTQSETSGELLRVPSRSLVDSVNPLNWIAVGREIRKR

Nearest PDB structures (foldseek):
  4n9w-assembly1_A  TM=4.607E-01  e=7.957E-02  Mycolicibacterium smegmatis MC2 155
  1ya6-assembly1_A  TM=5.211E-01  e=1.017E+00  Tequatrovirus T4
  4jtk-assembly1_C  TM=3.254E-01  e=2.272E+00  Neisseria meningitidis MC58
  3fyo-assembly1_C  TM=3.030E-01  e=3.177E+00  Neisseria meningitidis serogroup B
  4jtl-assembly1_A  TM=2.945E-01  e=6.212E+00  Neisseria meningitidis MC58

Solvent-accessible surface area (backbone atoms only — not comparable to full-atom values): 5098 Å² total; per-residue (Å²): 99,84,44,77,47,80,48,56,31,37,54,39,57,57,71,61,11,44,54,46,30,52,51,49,57,62,49,46,76,76,30,54,66,46,39,38,15,53,68,40,87,62,62,74,92,76,47,93,66,95,73,64,65,55,92,80,59,71,87,33,67,48,84,52,41,64,68,41,44,73,87,38,72,69,44,49,55,54,49,52,56,53,58,74,76,109

pLDDT: mean 90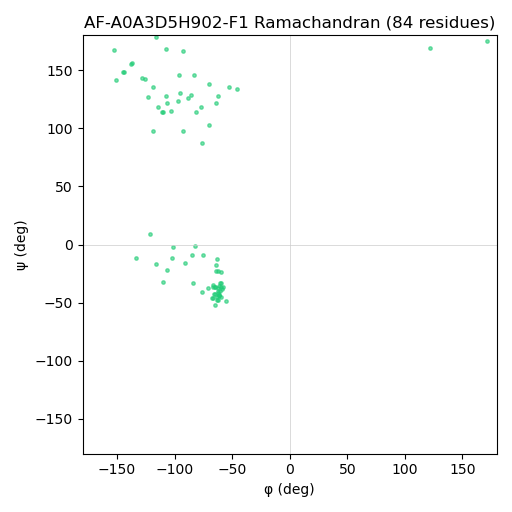.07, std 9.38, range [63.59, 98.12]

Radius of gyration: 13.44 Å; Cα contacts (8 Å, |Δi|>4): 125; chains: 1; bounding box: 31×24×36 Å

Secondary structure (DSSP, 8-state):
-EEEEES--TTB-SHHHHHHHHHHHHHHTTSEEEEEEEEESS-GGG--SS-SB-SS-GGG---EEEEEETT-HHHHHHHHHHHHT-

Mean predicted aligned error: 4.41 Å